Protein AF-A0A1F2Y709-F1 (afdb_monomer_lite)

Secondary structure (DSSP, 8-state):
-HHHHHHHHHHHHHHHHHHHHHHHTT-HHHHHHHHHHHHHHHHHHHHHHHHHHHHHHHHHHHHHHH--

Foldseek 3Di:
DVVLVVVLVVVLVVLVVQCVVCVVVVPPVSNVVSVVVNVVSVVVSCCVVCVVVVVVVVVVVVVVVVVD

pLDDT: mean 78.59, std 12.61, range [49.72, 94.25]

Radius of gyration: 18.09 Å; chains: 1; bounding box: 22×24×57 Å

Sequence (68 aa):
MKTLHAVRYWLFAALFALVLVGLAVKSYPLLIALVVMAIILGVIGDKLESAPTEKFKQYNAKHHRLHH

Structure (mmCIF, N/CA/C/O backbone):
data_AF-A0A1F2Y709-F1
#
_entry.id   AF-A0A1F2Y709-F1
#
loop_
_atom_site.group_PDB
_atom_site.id
_atom_site.type_symbol
_atom_site.label_atom_id
_atom_site.label_alt_id
_atom_site.label_comp_id
_atom_site.label_asym_id
_atom_site.label_entity_id
_atom_site.label_seq_id
_atom_site.pdbx_PDB_ins_code
_atom_site.Cartn_x
_atom_site.Cartn_y
_atom_site.Cartn_z
_atom_site.occupancy
_atom_site.B_iso_or_equiv
_atom_site.auth_seq_id
_atom_site.auth_comp_id
_atom_site.auth_asym_id
_atom_site.auth_atom_id
_atom_site.pdbx_PDB_model_num
ATOM 1 N N . MET A 1 1 ? 10.045 -13.922 -11.196 1.00 52.91 1 MET A N 1
ATOM 2 C CA . MET A 1 1 ? 8.835 -13.066 -11.260 1.00 52.91 1 MET A CA 1
ATOM 3 C C . MET A 1 1 ? 7.633 -13.585 -10.459 1.00 52.91 1 MET A C 1
ATOM 5 O O . MET A 1 1 ? 6.917 -12.751 -9.931 1.00 52.91 1 MET A O 1
ATOM 9 N N . LYS A 1 2 ? 7.409 -14.901 -10.268 1.00 56.59 2 LYS A N 1
ATOM 10 C CA . LYS A 1 2 ? 6.240 -15.418 -9.506 1.00 56.59 2 LYS A CA 1
ATOM 11 C C . LYS A 1 2 ? 6.141 -14.954 -8.037 1.00 56.59 2 LYS A C 1
ATOM 13 O O . LYS A 1 2 ? 5.042 -14.800 -7.520 1.00 56.59 2 LYS A O 1
ATOM 18 N N . THR A 1 3 ? 7.267 -14.701 -7.374 1.00 63.69 3 THR A N 1
ATOM 19 C CA . THR A 1 3 ? 7.314 -14.322 -5.950 1.00 63.69 3 THR A CA 1
ATOM 20 C C . THR A 1 3 ? 6.848 -12.891 -5.673 1.00 63.69 3 THR A C 1
ATOM 22 O O . THR A 1 3 ? 6.266 -12.643 -4.622 1.00 63.69 3 THR A O 1
ATOM 25 N N . LEU A 1 4 ? 7.033 -11.958 -6.613 1.00 70.25 4 LEU A N 1
ATOM 26 C CA . LEU A 1 4 ? 6.694 -10.545 -6.407 1.00 70.25 4 LEU A CA 1
ATOM 27 C C . LEU A 1 4 ? 5.174 -10.327 -6.313 1.00 70.25 4 LEU A C 1
ATOM 29 O O . LEU A 1 4 ? 4.707 -9.595 -5.443 1.00 70.25 4 LEU A O 1
ATOM 33 N N . HIS A 1 5 ? 4.396 -11.021 -7.150 1.00 73.19 5 HIS A N 1
ATOM 34 C CA . HIS A 1 5 ? 2.933 -10.957 -7.090 1.00 73.19 5 HIS A CA 1
ATOM 35 C C . HIS A 1 5 ? 2.404 -11.543 -5.776 1.00 73.19 5 HIS A C 1
ATOM 37 O O . HIS A 1 5 ? 1.547 -10.935 -5.142 1.00 73.19 5 HIS A O 1
ATOM 43 N N . ALA A 1 6 ? 2.950 -12.679 -5.327 1.00 78.69 6 ALA A N 1
ATOM 44 C CA . ALA A 1 6 ? 2.548 -13.307 -4.070 1.00 78.69 6 ALA A CA 1
ATOM 45 C C . ALA A 1 6 ? 2.798 -12.386 -2.863 1.00 78.69 6 ALA A C 1
ATOM 47 O O . ALA A 1 6 ? 1.899 -12.177 -2.053 1.00 78.69 6 ALA A O 1
ATOM 48 N N . VAL A 1 7 ? 3.984 -11.773 -2.778 1.00 79.00 7 VAL A N 1
ATOM 49 C CA . VAL A 1 7 ? 4.330 -10.820 -1.708 1.00 79.00 7 VAL A CA 1
ATOM 50 C C . VAL A 1 7 ? 3.395 -9.606 -1.713 1.00 79.00 7 VAL A C 1
ATOM 52 O O . VAL A 1 7 ? 2.965 -9.159 -0.653 1.00 79.00 7 VAL A O 1
ATOM 55 N N . ARG A 1 8 ? 3.007 -9.107 -2.892 1.00 78.62 8 ARG A N 1
ATOM 56 C CA . ARG A 1 8 ? 2.046 -8.004 -3.022 1.00 78.62 8 ARG A CA 1
ATOM 57 C C . ARG A 1 8 ? 0.657 -8.367 -2.500 1.00 78.62 8 ARG A C 1
ATOM 59 O O . ARG A 1 8 ? 0.064 -7.576 -1.773 1.00 78.62 8 ARG A O 1
ATOM 66 N N . T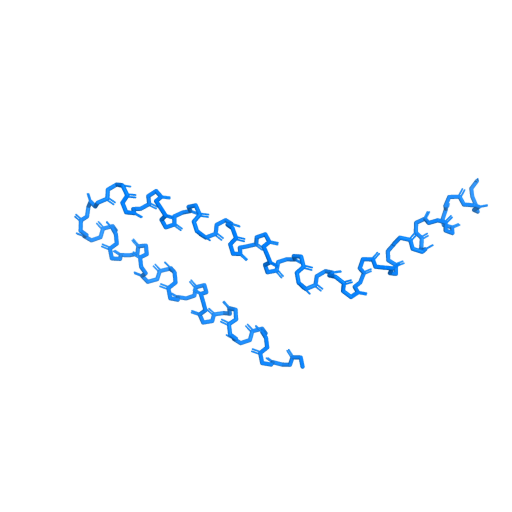YR A 1 9 ? 0.139 -9.545 -2.851 1.00 84.88 9 TYR A N 1
ATOM 67 C CA . TYR A 1 9 ? -1.154 -10.001 -2.333 1.00 84.88 9 TYR A CA 1
ATOM 68 C C . TYR A 1 9 ? -1.133 -10.124 -0.810 1.00 84.88 9 TYR A C 1
ATOM 70 O O . TYR A 1 9 ? -2.068 -9.673 -0.154 1.00 84.88 9 TYR A O 1
ATOM 78 N N . TRP A 1 10 ? -0.041 -10.644 -0.247 1.00 86.38 10 TRP A N 1
ATOM 79 C CA . TRP A 1 10 ? 0.151 -10.693 1.202 1.00 86.38 10 TRP A CA 1
ATOM 80 C C . TRP A 1 10 ? 0.205 -9.303 1.842 1.00 86.38 10 TRP A C 1
ATOM 82 O O . TRP A 1 10 ? -0.427 -9.090 2.873 1.00 86.38 10 TRP A O 1
ATOM 92 N N . LEU A 1 11 ? 0.889 -8.341 1.218 1.00 84.19 11 LEU A N 1
ATOM 93 C CA . LEU A 1 11 ? 0.924 -6.946 1.669 1.00 84.19 11 LEU A CA 1
ATOM 94 C C . LEU A 1 11 ? -0.466 -6.302 1.672 1.00 84.19 11 LEU A C 1
ATOM 96 O O . LEU A 1 11 ? -0.853 -5.704 2.673 1.00 84.19 11 LEU A O 1
ATOM 100 N N . PHE A 1 12 ? -1.241 -6.453 0.595 1.00 87.38 12 PHE A N 1
ATOM 101 C CA . PHE A 1 12 ? -2.605 -5.921 0.546 1.00 87.38 12 PHE A CA 1
ATOM 102 C C . PHE A 1 12 ? -3.538 -6.614 1.541 1.00 87.38 12 PHE A C 1
ATOM 104 O O . PHE A 1 12 ? -4.340 -5.939 2.182 1.00 87.38 12 PHE A O 1
ATOM 111 N N . ALA A 1 13 ? -3.410 -7.930 1.726 1.00 89.44 13 ALA A N 1
ATOM 112 C CA . ALA A 1 13 ? -4.189 -8.671 2.714 1.00 89.44 13 ALA A CA 1
ATOM 113 C C . ALA A 1 13 ? -3.871 -8.221 4.151 1.00 89.44 13 ALA A C 1
ATOM 115 O O . ALA A 1 13 ? -4.783 -7.985 4.942 1.00 89.44 13 ALA A O 1
ATOM 116 N N . ALA A 1 14 ? -2.589 -8.036 4.479 1.00 88.19 14 ALA A N 1
ATOM 117 C CA . ALA A 1 14 ? -2.166 -7.520 5.779 1.00 88.19 14 ALA A CA 1
ATOM 118 C C . ALA A 1 14 ? -2.673 -6.090 6.017 1.00 88.19 14 ALA A C 1
ATOM 120 O O . ALA A 1 14 ? -3.147 -5.764 7.105 1.00 88.19 14 ALA A O 1
ATOM 121 N N . LEU A 1 15 ? -2.628 -5.242 4.989 1.00 89.56 15 LEU A N 1
ATOM 122 C CA . LEU A 1 15 ? -3.109 -3.868 5.081 1.00 89.56 15 LEU A CA 1
ATOM 123 C C . LEU A 1 15 ? -4.633 -3.810 5.246 1.00 89.56 15 LEU A C 1
ATOM 125 O O . LEU A 1 15 ? -5.134 -3.036 6.059 1.00 89.56 15 LEU A O 1
ATOM 129 N N . PHE A 1 16 ? -5.369 -4.691 4.566 1.00 89.00 16 PHE A N 1
ATOM 130 C CA . PHE A 1 16 ? -6.805 -4.862 4.779 1.00 89.00 16 PHE A CA 1
ATOM 131 C C . PHE A 1 16 ? -7.123 -5.300 6.216 1.00 89.00 16 PHE A C 1
ATOM 133 O O . PHE A 1 16 ? -7.990 -4.711 6.860 1.00 89.00 16 PHE A O 1
ATOM 140 N N . ALA A 1 17 ? -6.381 -6.268 6.760 1.00 91.69 17 ALA A N 1
ATOM 141 C CA . ALA A 1 17 ? -6.537 -6.683 8.152 1.00 91.69 17 ALA A CA 1
ATOM 142 C C . ALA A 1 17 ? -6.281 -5.522 9.131 1.00 91.69 17 ALA A C 1
ATOM 144 O O . ALA A 1 17 ? -7.040 -5.336 10.080 1.00 91.69 17 ALA A O 1
ATOM 145 N N . LEU A 1 18 ? -5.270 -4.686 8.873 1.00 89.12 18 LEU A N 1
ATOM 146 C CA . LEU A 1 18 ? -5.002 -3.491 9.679 1.00 89.12 18 LEU A CA 1
ATOM 147 C C . LEU A 1 18 ? -6.142 -2.467 9.613 1.00 89.12 18 LEU A C 1
ATOM 149 O O . LEU A 1 18 ? -6.465 -1.858 10.631 1.00 89.12 18 LEU A O 1
ATOM 153 N N . VAL A 1 19 ? -6.787 -2.294 8.456 1.00 88.62 19 VAL A N 1
ATOM 154 C CA . VAL A 1 19 ? -7.975 -1.430 8.331 1.00 88.62 19 VAL A CA 1
ATOM 155 C C . VAL A 1 19 ? -9.122 -1.960 9.192 1.00 88.62 19 VAL A C 1
ATOM 157 O O . VAL A 1 19 ? -9.758 -1.174 9.896 1.00 88.62 19 VAL A O 1
ATOM 160 N N . LEU A 1 20 ? -9.348 -3.279 9.215 1.00 90.44 20 LEU A N 1
ATOM 161 C CA . LEU A 1 20 ? -10.345 -3.892 10.102 1.00 90.44 20 LEU A CA 1
ATOM 162 C C . LEU A 1 20 ? -10.026 -3.637 11.582 1.00 90.44 20 LEU A C 1
ATOM 164 O O . LEU A 1 20 ? -10.930 -3.317 12.353 1.00 90.44 20 LEU A O 1
ATOM 168 N N . VAL A 1 21 ? -8.750 -3.708 11.974 1.00 90.12 21 VAL A N 1
ATOM 169 C CA . VAL A 1 21 ? -8.309 -3.353 13.334 1.00 90.12 21 VAL A CA 1
ATOM 170 C C . VAL A 1 21 ? -8.571 -1.874 13.626 1.00 90.12 21 VAL A C 1
ATOM 172 O O . VAL A 1 21 ? -9.134 -1.546 14.669 1.00 90.12 21 VAL A O 1
ATOM 175 N N . GLY A 1 22 ? -8.230 -0.972 12.701 1.00 86.69 22 GLY A N 1
ATOM 176 C CA . GLY A 1 22 ? -8.497 0.461 12.847 1.00 86.69 22 GLY A CA 1
ATOM 177 C C . GLY A 1 22 ? -9.983 0.775 13.024 1.00 86.69 22 GLY A C 1
ATOM 178 O O . GLY A 1 22 ? -10.343 1.625 13.842 1.00 86.69 22 GLY A O 1
ATOM 179 N N . LEU A 1 23 ? -10.845 0.034 12.323 1.00 88.50 23 LEU A N 1
ATOM 180 C CA . LEU A 1 23 ? -12.296 0.131 12.446 1.00 88.50 23 LEU A CA 1
ATOM 181 C C . LEU A 1 23 ? -12.789 -0.399 13.799 1.00 88.50 23 LEU A C 1
ATOM 183 O O . LEU A 1 23 ? -13.581 0.269 14.460 1.00 88.50 23 LEU A O 1
ATOM 187 N N . ALA A 1 24 ? -12.285 -1.556 14.242 1.00 91.19 24 ALA A N 1
ATOM 188 C CA . ALA A 1 24 ? -12.642 -2.160 15.526 1.00 91.19 24 ALA A CA 1
ATOM 189 C C . ALA A 1 24 ? -12.267 -1.261 16.717 1.00 91.19 24 ALA A C 1
ATOM 191 O O . ALA A 1 24 ? -13.047 -1.110 17.657 1.00 91.19 24 ALA A O 1
ATOM 192 N N . VAL A 1 25 ? -11.103 -0.608 16.646 1.00 94.25 25 VAL A N 1
ATOM 193 C CA . VAL A 1 25 ? -10.612 0.332 17.669 1.00 94.25 25 VAL A CA 1
ATOM 194 C C . VAL A 1 25 ? -11.254 1.724 17.522 1.00 94.25 25 VAL A C 1
ATOM 196 O O . VAL A 1 25 ? -11.069 2.582 18.381 1.00 94.25 25 VAL A O 1
ATOM 199 N N . LYS A 1 26 ? -12.047 1.961 16.464 1.00 92.62 26 LYS A N 1
ATOM 200 C CA . LYS A 1 26 ? -12.700 3.250 16.154 1.00 92.62 26 LYS A CA 1
ATOM 201 C C . LYS A 1 26 ? -11.707 4.418 16.078 1.00 92.62 26 LYS A C 1
ATOM 203 O O . LYS A 1 26 ? -12.030 5.553 16.424 1.00 92.62 26 LYS A O 1
ATOM 208 N N . SER A 1 27 ? -10.486 4.141 15.621 1.00 90.44 27 SER A N 1
ATOM 209 C CA . SER A 1 27 ? -9.422 5.140 15.533 1.00 90.44 27 SER A CA 1
ATOM 210 C C . SER A 1 27 ? -9.370 5.740 14.132 1.00 90.44 27 SER A C 1
ATOM 212 O O . SER A 1 27 ? -8.732 5.205 13.224 1.00 90.44 27 SER A O 1
ATOM 214 N N . TYR A 1 28 ? -10.038 6.881 13.955 1.00 87.12 28 TYR A N 1
ATOM 215 C CA . TYR A 1 28 ? -10.030 7.625 12.693 1.00 87.12 28 TYR A CA 1
ATOM 216 C C . TYR A 1 28 ? -8.624 8.047 12.228 1.00 87.12 28 TYR A C 1
ATOM 218 O O . TYR A 1 28 ? -8.346 7.888 11.040 1.00 87.12 28 TYR A O 1
ATOM 226 N N . PRO A 1 29 ? -7.699 8.503 13.102 1.00 90.38 29 PRO A N 1
ATOM 227 C CA . PRO A 1 29 ? -6.334 8.817 12.675 1.00 90.38 29 PRO A CA 1
ATOM 228 C C . PRO A 1 29 ? -5.597 7.597 12.110 1.00 90.38 29 PRO A C 1
ATOM 230 O O . PRO A 1 29 ? -4.931 7.697 11.080 1.00 90.38 29 PRO A O 1
ATOM 233 N N . LEU A 1 30 ? -5.761 6.431 12.745 1.00 86.44 30 LEU A N 1
ATOM 234 C CA . LEU A 1 30 ? -5.167 5.179 12.277 1.00 86.44 30 LEU A CA 1
ATOM 235 C C . LEU A 1 30 ? -5.762 4.757 10.928 1.00 86.44 30 LEU A C 1
ATOM 237 O O . LEU A 1 30 ? -5.019 4.389 10.022 1.00 86.44 30 LEU A O 1
ATOM 241 N N . LEU A 1 31 ? -7.083 4.861 10.767 1.00 88.31 31 LEU A N 1
ATOM 242 C CA . LEU A 1 31 ? -7.757 4.569 9.500 1.00 88.31 31 LEU A CA 1
ATOM 243 C C . LEU A 1 31 ? -7.263 5.471 8.362 1.00 88.31 31 LEU A C 1
ATOM 245 O O . LEU A 1 31 ? -6.969 4.969 7.281 1.00 88.31 31 LEU A O 1
ATOM 249 N N . ILE A 1 32 ? -7.112 6.776 8.605 1.00 89.88 32 ILE A N 1
ATOM 250 C CA . ILE A 1 32 ? -6.594 7.722 7.604 1.00 89.88 32 ILE A CA 1
ATOM 251 C C . ILE A 1 32 ? -5.166 7.343 7.197 1.00 89.88 32 ILE A C 1
ATOM 253 O O . ILE A 1 32 ? -4.875 7.250 6.004 1.00 89.88 32 ILE A O 1
ATOM 257 N N . ALA A 1 33 ? -4.288 7.064 8.165 1.00 91.25 33 ALA A N 1
ATOM 258 C CA . ALA A 1 33 ? -2.917 6.643 7.883 1.00 91.25 33 ALA A CA 1
ATOM 259 C C . ALA A 1 33 ? -2.872 5.353 7.043 1.00 91.25 33 ALA A C 1
ATOM 261 O O . ALA A 1 33 ? -2.111 5.262 6.078 1.00 91.25 33 ALA A O 1
ATOM 262 N N . LEU A 1 34 ? -3.726 4.376 7.360 1.00 88.69 34 LEU A N 1
ATOM 263 C CA . LEU A 1 34 ? -3.812 3.113 6.627 1.00 88.69 34 LEU A CA 1
ATOM 264 C C . LEU A 1 34 ? -4.334 3.296 5.198 1.00 88.69 34 LEU A C 1
ATOM 266 O O . LEU A 1 34 ? -3.795 2.687 4.277 1.00 88.69 34 LEU A O 1
ATOM 270 N N . VAL A 1 35 ? -5.326 4.164 4.986 1.00 88.62 35 VAL A N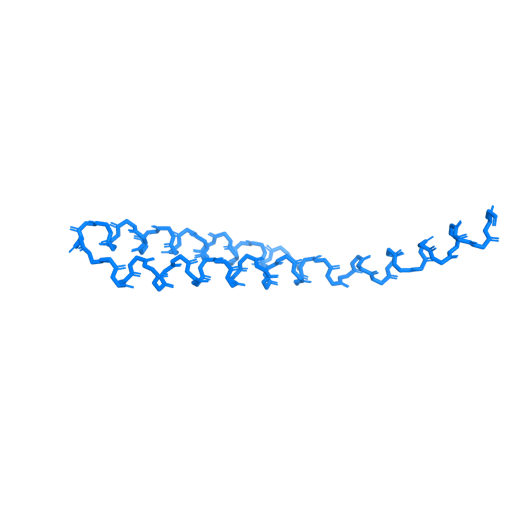 1
ATOM 271 C CA . VAL A 1 35 ? -5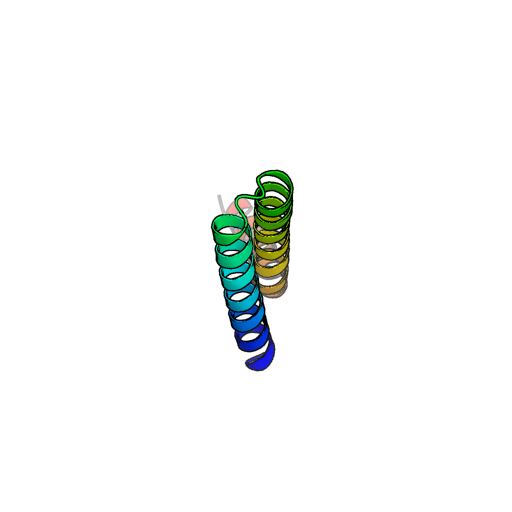.828 4.487 3.640 1.00 88.62 35 VAL A CA 1
ATOM 272 C C . VAL A 1 35 ? -4.732 5.124 2.786 1.00 88.62 35 VAL A C 1
ATOM 274 O O . VAL A 1 35 ? -4.519 4.707 1.648 1.00 88.62 35 VAL A O 1
ATOM 277 N N . VAL A 1 36 ? -3.988 6.089 3.335 1.00 94.06 36 VAL A N 1
ATOM 278 C CA . VAL A 1 36 ? -2.868 6.727 2.623 1.00 94.06 36 VAL A CA 1
ATOM 279 C C . VAL A 1 36 ? -1.805 5.691 2.247 1.00 94.06 36 VAL A C 1
ATOM 281 O O . VAL A 1 36 ? -1.355 5.651 1.101 1.00 94.06 36 VAL A O 1
ATOM 284 N N . MET A 1 37 ? -1.456 4.795 3.173 1.00 90.50 37 MET A N 1
ATOM 285 C CA . MET A 1 37 ? -0.513 3.704 2.911 1.00 90.50 37 MET A CA 1
ATOM 286 C C . MET A 1 37 ? -1.003 2.743 1.819 1.00 90.50 37 MET A C 1
ATOM 288 O O . MET A 1 37 ? -0.206 2.321 0.979 1.00 90.50 37 MET A O 1
ATOM 292 N N . ALA A 1 38 ? -2.303 2.432 1.782 1.00 87.75 38 ALA A N 1
ATOM 293 C CA . ALA A 1 38 ? -2.897 1.591 0.743 1.00 87.75 38 ALA A CA 1
ATOM 294 C C . ALA A 1 38 ? -2.704 2.194 -0.656 1.00 87.75 38 ALA A C 1
ATOM 296 O O . ALA A 1 38 ? -2.292 1.497 -1.585 1.00 87.75 38 ALA A O 1
ATOM 297 N N . ILE A 1 39 ? -2.960 3.499 -0.792 1.00 88.94 39 ILE A N 1
ATOM 298 C CA . ILE A 1 39 ? -2.817 4.231 -2.056 1.00 88.94 39 ILE A CA 1
ATOM 299 C C . ILE A 1 39 ? -1.355 4.218 -2.513 1.00 88.94 39 ILE A C 1
ATOM 301 O O . ILE A 1 39 ? -1.075 3.891 -3.666 1.00 88.94 39 ILE A O 1
ATOM 305 N N . ILE A 1 40 ? -0.417 4.517 -1.608 1.00 91.38 40 ILE A N 1
ATOM 306 C CA . ILE A 1 40 ? 1.019 4.532 -1.919 1.00 91.38 40 ILE A CA 1
ATOM 307 C C . ILE A 1 40 ? 1.482 3.160 -2.421 1.00 91.38 40 ILE A C 1
ATOM 309 O O . ILE A 1 40 ? 2.141 3.075 -3.459 1.00 91.38 40 ILE A O 1
ATOM 313 N N . LEU A 1 41 ? 1.108 2.077 -1.731 1.00 88.12 41 LEU A N 1
ATOM 314 C CA . LEU A 1 41 ? 1.461 0.720 -2.154 1.00 88.12 41 LEU A CA 1
ATOM 315 C C . LEU A 1 41 ? 0.815 0.334 -3.489 1.00 88.12 41 LEU A C 1
ATOM 317 O O . LEU A 1 41 ? 1.458 -0.344 -4.289 1.00 88.12 41 LEU A O 1
ATOM 321 N N . GLY A 1 42 ? -0.408 0.799 -3.757 1.00 85.50 42 GLY A N 1
ATOM 322 C CA . GLY A 1 42 ? -1.066 0.652 -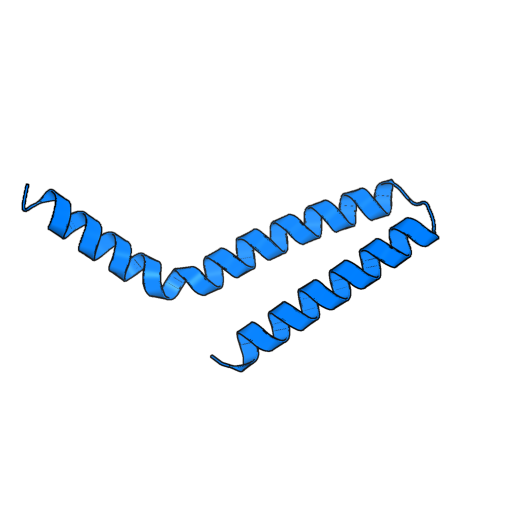5.056 1.00 85.50 42 GLY A CA 1
ATOM 323 C C . GLY A 1 42 ? -0.253 1.280 -6.185 1.00 85.50 42 GLY A C 1
ATOM 324 O O . GLY A 1 42 ? 0.090 0.599 -7.149 1.00 85.50 42 GLY A O 1
ATOM 325 N N . VAL A 1 43 ? 0.135 2.548 -6.025 1.00 87.12 43 VAL A N 1
ATOM 326 C CA . VAL A 1 43 ? 0.918 3.287 -7.030 1.00 87.12 43 VAL A CA 1
ATOM 327 C C . VAL A 1 43 ? 2.295 2.658 -7.247 1.00 87.12 43 VAL A C 1
ATOM 329 O O . VAL A 1 43 ? 2.729 2.498 -8.387 1.00 87.12 43 VAL A O 1
ATOM 332 N N . ILE A 1 44 ? 2.999 2.286 -6.173 1.00 86.69 44 ILE A N 1
ATOM 333 C CA . ILE A 1 44 ? 4.320 1.648 -6.282 1.00 86.69 44 ILE A CA 1
ATOM 334 C C . ILE A 1 44 ? 4.198 0.278 -6.954 1.00 86.69 44 ILE A C 1
ATOM 336 O O . ILE A 1 44 ? 4.990 -0.044 -7.839 1.00 86.69 44 ILE A O 1
ATOM 340 N N . GLY A 1 45 ? 3.204 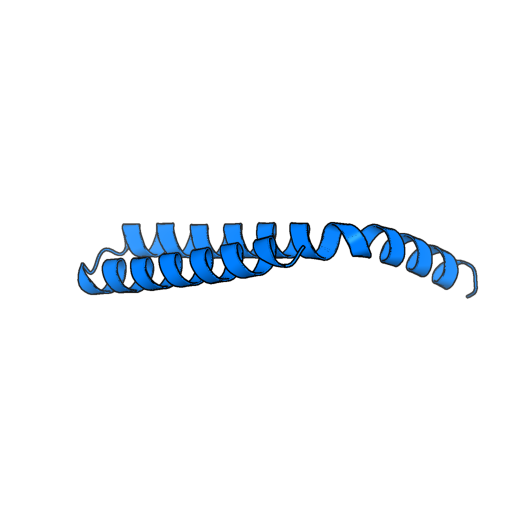-0.518 -6.555 1.00 83.50 45 GLY A N 1
ATOM 341 C CA . GLY A 1 45 ? 2.958 -1.837 -7.125 1.00 83.50 45 GLY A CA 1
ATOM 342 C C . GLY A 1 45 ? 2.666 -1.776 -8.621 1.00 83.50 45 GLY A C 1
ATOM 343 O O . GLY A 1 45 ? 3.217 -2.577 -9.374 1.00 83.50 45 GLY A O 1
ATOM 344 N N . ASP A 1 46 ? 1.859 -0.806 -9.047 1.00 81.38 46 ASP A N 1
ATOM 345 C CA . ASP A 1 46 ? 1.519 -0.599 -10.454 1.00 81.38 46 ASP A CA 1
ATOM 346 C C . ASP A 1 46 ? 2.735 -0.142 -11.273 1.00 81.38 46 ASP A C 1
ATOM 348 O O . ASP A 1 46 ? 3.019 -0.687 -12.340 1.00 81.38 46 ASP A O 1
ATOM 352 N N . LYS A 1 47 ? 3.551 0.775 -10.731 1.00 78.69 47 LYS A N 1
ATOM 353 C CA . LYS A 1 47 ? 4.810 1.189 -11.371 1.00 78.69 47 LYS A CA 1
ATOM 354 C C . LYS A 1 47 ? 5.804 0.041 -11.521 1.00 78.69 47 LYS A C 1
ATOM 356 O O . LYS A 1 47 ? 6.433 -0.077 -12.567 1.00 78.69 47 LYS A O 1
ATOM 361 N N . LEU A 1 48 ? 5.960 -0.808 -10.505 1.00 77.88 48 LEU A N 1
ATOM 362 C CA . LEU A 1 48 ? 6.876 -1.953 -10.568 1.00 77.88 48 LEU A CA 1
ATOM 363 C C . LEU A 1 48 ? 6.432 -2.998 -11.600 1.00 77.88 48 LEU A C 1
ATOM 365 O O . LEU A 1 48 ? 7.278 -3.596 -12.263 1.00 77.88 48 LEU A O 1
ATOM 369 N N . GLU A 1 49 ? 5.124 -3.212 -11.750 1.00 73.50 49 GLU A N 1
ATOM 370 C CA . GLU A 1 49 ? 4.562 -4.149 -12.730 1.00 73.50 49 GLU A CA 1
ATOM 371 C C . GLU A 1 49 ? 4.573 -3.574 -14.155 1.00 73.50 49 GLU A C 1
ATOM 373 O O . GLU A 1 49 ? 4.797 -4.310 -15.116 1.00 73.50 49 GLU A O 1
ATOM 378 N N . SER A 1 50 ? 4.410 -2.256 -14.284 1.00 70.62 50 SER A N 1
ATOM 379 C CA . SER A 1 50 ? 4.400 -1.530 -15.559 1.00 70.62 50 SER A CA 1
ATOM 380 C C . SER A 1 50 ? 5.794 -1.174 -16.086 1.00 70.62 50 SER A C 1
ATOM 382 O O . SER A 1 50 ? 5.962 -0.982 -17.29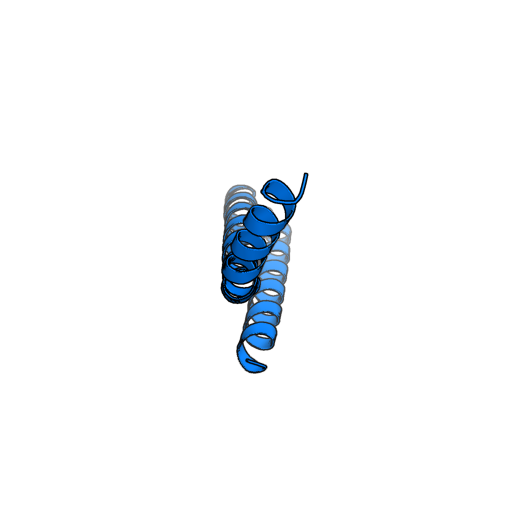0 1.00 70.62 50 SER A O 1
ATOM 384 N N . ALA A 1 51 ? 6.817 -1.118 -15.228 1.00 68.81 51 ALA A N 1
ATOM 385 C CA . ALA A 1 51 ? 8.179 -0.735 -15.612 1.00 68.81 51 ALA A CA 1
ATOM 386 C C . ALA A 1 51 ? 8.792 -1.569 -16.766 1.00 68.81 51 ALA A C 1
ATOM 388 O O . ALA A 1 51 ? 9.476 -0.988 -17.618 1.00 68.81 51 ALA A O 1
ATOM 389 N N . PRO A 1 52 ? 8.573 -2.899 -16.870 1.00 65.00 52 PRO A N 1
ATOM 390 C CA . PRO A 1 52 ? 9.081 -3.688 -17.993 1.00 65.00 52 PRO A CA 1
ATOM 391 C C . PRO A 1 52 ? 8.375 -3.366 -19.318 1.00 65.00 52 PRO A C 1
ATOM 393 O O . PRO A 1 52 ? 9.005 -3.390 -20.373 1.00 65.00 52 PRO A O 1
ATOM 396 N N . THR A 1 53 ? 7.078 -3.059 -19.281 1.00 64.19 53 THR A N 1
ATOM 397 C CA . THR A 1 53 ? 6.228 -2.825 -20.461 1.00 64.19 53 THR A CA 1
ATOM 398 C C . THR A 1 53 ? 6.185 -1.359 -20.899 1.00 64.19 53 THR A C 1
ATOM 400 O O . THR A 1 53 ? 5.933 -1.083 -22.073 1.00 64.19 53 THR A O 1
ATOM 403 N N . GLU A 1 54 ? 6.498 -0.410 -20.014 1.00 63.81 54 GLU A N 1
ATOM 404 C CA . GLU A 1 54 ? 6.548 1.027 -20.317 1.00 63.81 54 GLU A CA 1
ATOM 405 C C . GLU A 1 54 ? 7.546 1.370 -21.427 1.00 63.81 54 GLU A C 1
ATOM 407 O O . GLU A 1 54 ? 7.226 2.158 -22.319 1.00 63.81 54 GLU A O 1
ATOM 412 N N . LYS A 1 55 ? 8.725 0.734 -21.439 1.00 63.94 55 LYS A N 1
ATOM 413 C CA . LYS A 1 55 ? 9.735 0.959 -22.489 1.00 63.94 55 LYS A CA 1
ATOM 414 C C . LYS A 1 55 ? 9.225 0.557 -23.876 1.00 63.94 55 LYS A C 1
ATOM 416 O O . LYS A 1 55 ? 9.462 1.268 -24.851 1.00 63.94 55 LYS A O 1
ATOM 421 N N . PHE A 1 56 ? 8.473 -0.540 -23.961 1.00 63.09 56 PHE A N 1
ATOM 422 C CA . PHE A 1 56 ? 7.874 -1.001 -25.216 1.00 63.09 56 PHE A CA 1
ATOM 423 C C . PHE A 1 56 ? 6.676 -0.140 -25.633 1.00 63.09 56 PHE A C 1
ATOM 425 O O . PHE A 1 56 ? 6.535 0.172 -26.814 1.00 63.09 56 PHE A O 1
ATOM 432 N N . LYS A 1 57 ? 5.860 0.331 -24.679 1.00 64.44 57 LYS A N 1
ATOM 433 C CA . LYS A 1 57 ? 4.788 1.307 -24.946 1.00 64.44 57 LYS A CA 1
ATOM 434 C C . LYS A 1 57 ? 5.328 2.615 -25.527 1.00 64.44 57 LYS A C 1
ATOM 436 O O . LYS A 1 57 ? 4.757 3.124 -26.485 1.00 64.44 57 LYS A O 1
ATOM 441 N N . GLN A 1 58 ? 6.433 3.141 -24.997 1.00 68.25 58 GLN A N 1
ATOM 442 C CA . GLN A 1 58 ? 7.061 4.363 -25.518 1.00 68.25 58 GLN A CA 1
ATOM 443 C C . GLN A 1 58 ? 7.624 4.173 -26.934 1.00 68.25 58 GLN A C 1
ATOM 445 O O . GLN A 1 58 ? 7.508 5.071 -27.770 1.00 68.25 58 GLN A O 1
ATOM 450 N N . TYR A 1 59 ? 8.192 2.999 -27.224 1.00 64.19 59 TYR A N 1
ATOM 451 C CA . TYR A 1 59 ? 8.685 2.660 -28.559 1.00 64.19 59 TYR A CA 1
ATOM 452 C C . TYR A 1 59 ? 7.539 2.519 -29.578 1.00 64.19 59 TYR A C 1
ATOM 454 O O . TYR A 1 59 ? 7.591 3.131 -30.645 1.00 64.19 59 TYR A O 1
ATOM 462 N N . ASN A 1 60 ? 6.454 1.821 -29.221 1.00 65.50 60 ASN A N 1
ATOM 463 C CA . ASN A 1 60 ? 5.261 1.699 -30.069 1.00 65.50 60 ASN A CA 1
ATOM 464 C C . ASN A 1 60 ? 4.540 3.036 -30.279 1.00 65.50 60 ASN A C 1
ATOM 466 O O . ASN A 1 60 ? 4.096 3.313 -31.390 1.00 65.50 60 ASN A O 1
ATOM 470 N N . ALA A 1 61 ? 4.456 3.890 -29.254 1.00 65.75 61 ALA A N 1
ATOM 471 C CA . ALA A 1 61 ? 3.862 5.223 -29.373 1.00 65.75 61 ALA A CA 1
ATOM 472 C C . ALA A 1 61 ? 4.663 6.144 -30.313 1.00 65.75 61 ALA A C 1
ATOM 474 O O . ALA A 1 61 ? 4.071 6.954 -31.027 1.00 65.75 61 ALA A O 1
ATOM 475 N N . LYS A 1 62 ? 5.998 6.013 -30.352 1.00 64.56 62 LYS A N 1
ATOM 476 C CA . LYS A 1 62 ? 6.844 6.723 -31.326 1.00 64.56 62 LYS A CA 1
ATOM 477 C C . LYS A 1 62 ? 6.624 6.225 -32.752 1.00 64.56 62 LYS A C 1
ATOM 479 O O . LYS A 1 62 ? 6.474 7.050 -33.645 1.00 64.56 62 LYS A O 1
ATOM 484 N N . HIS A 1 63 ? 6.559 4.911 -32.960 1.00 60.50 63 HIS A N 1
ATOM 485 C CA . HIS A 1 63 ? 6.299 4.334 -34.285 1.00 60.50 63 HIS A CA 1
ATOM 486 C C . HIS A 1 63 ? 4.891 4.649 -34.804 1.00 60.50 63 HIS A C 1
ATOM 488 O O . HIS A 1 63 ? 4.744 5.001 -35.966 1.00 60.50 63 HIS A O 1
ATOM 494 N N . HIS A 1 64 ? 3.866 4.642 -33.946 1.00 59.41 64 HIS A N 1
ATOM 495 C CA . HIS A 1 64 ? 2.511 5.059 -34.336 1.00 59.41 64 HIS A CA 1
ATOM 496 C C . HIS A 1 64 ? 2.401 6.551 -34.697 1.00 59.41 64 HIS A C 1
ATOM 498 O O . HIS A 1 64 ? 1.575 6.902 -35.530 1.00 59.41 64 HIS A O 1
ATOM 504 N N . ARG A 1 65 ? 3.222 7.435 -34.109 1.00 59.31 65 ARG A N 1
ATOM 505 C CA . ARG A 1 65 ? 3.277 8.861 -34.499 1.00 59.31 65 ARG A CA 1
ATOM 506 C C . ARG A 1 65 ? 4.027 9.124 -35.803 1.00 59.31 65 ARG A C 1
ATOM 508 O O . ARG A 1 65 ? 3.832 10.180 -36.380 1.00 59.31 65 ARG A O 1
ATOM 515 N N . LEU A 1 66 ? 4.925 8.228 -36.209 1.00 57.41 66 LEU A N 1
ATOM 516 C CA . LEU A 1 66 ? 5.732 8.373 -37.428 1.00 57.41 66 LEU A CA 1
ATOM 517 C C . LEU A 1 66 ? 5.040 7.798 -38.673 1.00 57.41 66 LEU A C 1
ATOM 519 O O . LEU A 1 66 ? 5.431 8.133 -39.785 1.00 57.41 66 LEU A O 1
ATOM 523 N N . HIS A 1 67 ? 4.039 6.935 -38.487 1.00 54.44 67 HIS A N 1
ATOM 524 C CA . HIS A 1 67 ? 3.271 6.297 -39.562 1.00 54.44 67 HIS A CA 1
ATOM 525 C C . HIS A 1 67 ? 1.883 6.929 -39.800 1.00 54.44 67 HIS A C 1
ATOM 527 O O . HIS A 1 67 ? 1.083 6.359 -40.542 1.00 54.44 67 HIS A O 1
ATOM 533 N N . HIS A 1 68 ? 1.613 8.094 -39.200 1.00 49.72 68 HIS A N 1
ATOM 534 C CA . HIS A 1 68 ? 0.447 8.939 -39.469 1.00 49.72 68 HIS A CA 1
ATOM 535 C C . HIS A 1 68 ? 0.876 10.301 -40.004 1.00 49.72 68 HIS A C 1
ATOM 537 O O . HIS A 1 68 ? 1.837 10.869 -39.439 1.00 49.72 68 HIS A O 1
#